Protein AF-A0ABD2E191-F1 (afdb_monomer_lite)

Organism: Daubentonia madagascariensis (NCBI:txid31869)

Sequence (82 aa):
MAMHNKAAPPQIPDTRRELAELVKRKQELAETLANLERQIYAFEGSYLEDTQMYGNIIRGWDRYLTNQKIDLKLNKKPRADY

pLDDT: mean 82.56, std 17.09, range [44.81, 98.75]

Foldseek 3Di:
DDDPDPDDPPDDPPVVVVVVVVVVVVVVVVVVVVVVVVVVVVVVVVVCVVCVQQDDPVGDRVNVVVVVVVVVVVVPDPPPDD

InterPro domains:
  IPR015418 Chromatin modification-related protein Eaf6 [PF09340] (18-69)
  IPR015418 Chromatin modification-related protein Eaf6 [PTHR13476] (1-70)

Radius of gyration: 33.73 Å; chains: 1; bounding box: 54×22×114 Å

Secondary structure (DSSP, 8-state):
------PPPP----HHHHHHHHHHHHHHHHHHHHHHHHHHHHHHHHHHHHTTTT-BTTTBSHHHHHHHHHHHHHTTS-----

Structure (mmCIF, N/CA/C/O backbone):
data_AF-A0ABD2E191-F1
#
_entry.id   AF-A0ABD2E191-F1
#
loop_
_atom_site.group_PDB
_atom_site.id
_atom_site.type_symbol
_atom_site.label_atom_id
_atom_site.label_alt_id
_atom_site.label_comp_id
_atom_site.label_asym_id
_atom_site.label_entity_id
_atom_site.label_seq_id
_atom_site.pdbx_PDB_ins_code
_atom_site.Cartn_x
_atom_site.Cartn_y
_atom_site.Cartn_z
_atom_site.occupancy
_atom_site.B_iso_or_equiv
_atom_site.auth_seq_id
_atom_site.auth_comp_id
_atom_site.auth_asym_id
_atom_site.auth_atom_id
_atom_site.pdbx_PDB_model_num
ATOM 1 N N . MET A 1 1 ? -12.485 -4.357 71.340 1.00 46.31 1 MET A N 1
ATOM 2 C CA . MET A 1 1 ? -12.767 -5.203 70.153 1.00 46.31 1 MET A CA 1
ATOM 3 C C . MET A 1 1 ? -14.195 -4.888 69.727 1.00 46.31 1 MET A C 1
ATOM 5 O O . MET A 1 1 ? -15.038 -4.874 70.602 1.00 46.31 1 MET A O 1
ATOM 9 N N . ALA A 1 2 ? -14.551 -4.534 68.496 1.00 44.81 2 ALA A N 1
ATOM 10 C CA . ALA A 1 2 ? -13.907 -4.730 67.206 1.00 44.81 2 ALA A CA 1
ATOM 11 C C . ALA A 1 2 ? -14.284 -3.581 66.245 1.00 44.81 2 ALA A C 1
ATOM 13 O O . ALA A 1 2 ? -15.417 -3.101 66.249 1.00 44.81 2 ALA A O 1
ATOM 14 N N . MET A 1 3 ? -13.322 -3.162 65.421 1.00 49.38 3 MET A N 1
ATOM 15 C CA . MET A 1 3 ? -13.524 -2.242 64.301 1.00 49.38 3 MET A CA 1
ATOM 16 C C . MET A 1 3 ? -14.139 -3.038 63.142 1.00 49.38 3 MET A C 1
ATOM 18 O O . MET A 1 3 ? -13.514 -3.968 62.637 1.00 49.38 3 MET A O 1
ATOM 22 N N . HIS A 1 4 ? -15.361 -2.705 62.729 1.00 52.00 4 HIS A N 1
ATOM 23 C CA . HIS A 1 4 ? -15.976 -3.302 61.544 1.00 52.00 4 HIS A CA 1
ATOM 24 C C . HIS A 1 4 ? -15.396 -2.645 60.290 1.00 52.00 4 HIS A C 1
ATOM 26 O O . HIS A 1 4 ? -15.829 -1.571 59.876 1.00 52.00 4 HIS A O 1
ATOM 32 N N . ASN A 1 5 ? -14.402 -3.297 59.692 1.00 55.06 5 ASN A N 1
ATOM 33 C CA . ASN A 1 5 ? -13.837 -2.895 58.412 1.00 55.06 5 ASN A CA 1
ATOM 34 C C . ASN A 1 5 ? -14.807 -3.335 57.298 1.00 55.06 5 ASN A C 1
ATOM 36 O O . ASN A 1 5 ? -14.813 -4.497 56.893 1.00 55.06 5 ASN A O 1
ATOM 40 N N . LYS A 1 6 ? -15.683 -2.434 56.835 1.00 54.44 6 LYS A N 1
ATOM 41 C CA . LYS A 1 6 ? -16.487 -2.674 55.626 1.00 54.44 6 LYS A CA 1
ATOM 42 C C . LYS A 1 6 ? -15.541 -2.682 54.424 1.00 54.44 6 LYS A C 1
ATOM 44 O O . LYS A 1 6 ? -15.066 -1.630 54.010 1.00 54.44 6 LYS A O 1
ATOM 49 N N . ALA A 1 7 ? -15.265 -3.865 53.881 1.00 60.50 7 ALA A N 1
ATOM 50 C CA . ALA A 1 7 ? -14.587 -4.000 52.600 1.00 60.50 7 ALA A CA 1
ATOM 51 C C . ALA A 1 7 ? -15.416 -3.297 51.511 1.00 60.50 7 ALA A C 1
ATOM 53 O O . ALA A 1 7 ? -16.623 -3.525 51.400 1.00 60.50 7 ALA A O 1
ATOM 54 N N . ALA A 1 8 ? -14.773 -2.415 50.744 1.00 59.53 8 ALA A N 1
ATOM 55 C CA . ALA A 1 8 ? -15.381 -1.787 49.579 1.00 59.53 8 ALA A CA 1
ATOM 56 C C . ALA A 1 8 ? -15.795 -2.874 48.566 1.00 59.53 8 ALA A C 1
ATOM 58 O O . ALA A 1 8 ? -15.058 -3.852 48.401 1.00 59.53 8 ALA A O 1
ATOM 59 N N . PRO A 1 9 ? -16.958 -2.743 47.902 1.00 59.59 9 PRO A N 1
ATOM 60 C CA . PRO A 1 9 ? -17.368 -3.701 46.884 1.00 59.59 9 PRO A CA 1
ATOM 61 C C . PRO A 1 9 ? -16.321 -3.756 45.757 1.00 59.59 9 PRO A C 1
ATOM 63 O O . PRO A 1 9 ? -15.699 -2.732 45.457 1.00 59.59 9 PRO A O 1
AT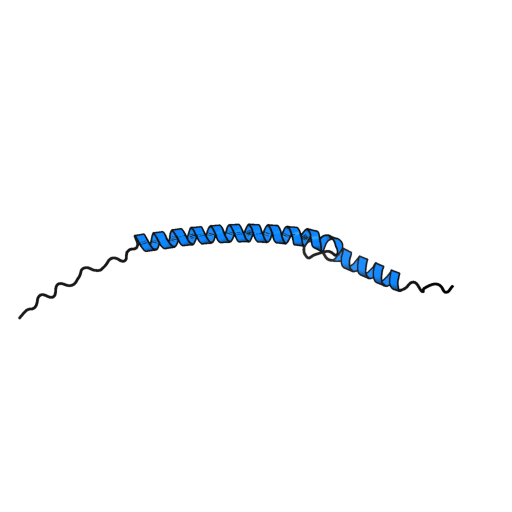OM 66 N N . PRO A 1 10 ? -16.105 -4.929 45.134 1.00 59.62 10 PRO A N 1
ATOM 67 C CA . PRO A 1 10 ? -15.188 -5.053 44.011 1.00 59.62 10 PRO A CA 1
ATOM 68 C C . PRO A 1 10 ? -15.648 -4.108 42.900 1.00 59.62 10 PRO A C 1
ATOM 70 O O . PRO A 1 10 ? -16.757 -4.239 42.383 1.00 59.62 10 PRO A O 1
ATOM 73 N N . GLN A 1 11 ? -14.806 -3.129 42.567 1.00 61.19 11 GLN A N 1
ATOM 74 C CA . GLN A 1 11 ? -15.032 -2.242 41.433 1.00 61.19 11 GLN A CA 1
ATOM 75 C C . GLN A 1 11 ? -15.002 -3.098 40.170 1.00 61.19 11 GLN A C 1
ATOM 77 O O . GLN A 1 11 ? -13.941 -3.550 39.743 1.00 61.19 11 GLN A O 1
ATOM 82 N N . ILE A 1 12 ? -16.179 -3.368 39.611 1.00 63.03 12 ILE A N 1
ATOM 83 C CA . ILE A 1 12 ? -16.318 -4.003 38.304 1.00 63.03 12 ILE A CA 1
ATOM 84 C C . ILE A 1 12 ? -15.629 -3.055 37.311 1.00 63.03 12 ILE A C 1
ATOM 86 O O . ILE A 1 12 ? -16.050 -1.898 37.221 1.00 63.03 12 ILE A O 1
ATOM 90 N N . PRO A 1 13 ? -14.562 -3.479 36.606 1.00 67.19 13 PRO A N 1
ATOM 91 C CA . PRO A 1 13 ? -13.942 -2.652 35.578 1.00 67.19 13 PRO A CA 1
ATOM 92 C C . PRO A 1 13 ? -15.017 -2.233 34.576 1.00 67.19 13 PRO A C 1
ATOM 94 O O . PRO A 1 13 ? -15.892 -3.038 34.248 1.00 67.19 13 PRO A O 1
ATOM 97 N N . ASP A 1 14 ? -14.985 -0.984 34.111 1.00 78.62 14 ASP A N 1
ATOM 98 C CA . ASP A 1 14 ? -15.980 -0.444 33.179 1.00 78.62 14 ASP A CA 1
ATOM 99 C C . ASP A 1 14 ? -15.791 -1.042 31.770 1.00 78.62 14 ASP A C 1
ATOM 101 O O . ASP A 1 14 ? -15.348 -0.399 30.820 1.00 78.62 14 ASP A O 1
ATOM 105 N N . THR A 1 15 ? -16.104 -2.330 31.652 1.00 87.44 15 THR A N 1
ATOM 106 C CA . THR A 1 15 ? -15.977 -3.169 30.452 1.00 87.44 15 THR A CA 1
ATOM 107 C C . THR A 1 15 ? -16.768 -2.621 29.268 1.00 87.44 15 THR A C 1
ATOM 109 O O . THR A 1 15 ? -16.433 -2.893 28.117 1.00 87.44 15 THR A O 1
ATOM 112 N N . ARG A 1 16 ? -17.800 -1.805 29.520 1.00 88.38 16 ARG A N 1
ATOM 113 C CA . ARG A 1 16 ? -18.548 -1.104 28.468 1.00 88.38 16 ARG A CA 1
ATOM 114 C C . ARG A 1 16 ? -17.702 -0.032 27.798 1.00 88.38 16 ARG A C 1
ATOM 116 O O . ARG A 1 16 ? -17.753 0.099 26.577 1.00 88.38 16 ARG A O 1
ATOM 123 N N . ARG A 1 17 ? -16.921 0.712 28.581 1.00 91.94 17 ARG A N 1
ATOM 124 C CA . ARG A 1 17 ? -15.992 1.712 28.057 1.00 91.94 17 ARG A CA 1
ATOM 125 C C . ARG A 1 17 ? -14.869 1.057 27.258 1.00 91.94 17 ARG A C 1
ATOM 127 O O . ARG A 1 17 ? -14.599 1.492 26.144 1.00 91.94 17 ARG A O 1
ATOM 134 N N . GLU A 1 18 ? -14.279 -0.012 27.784 1.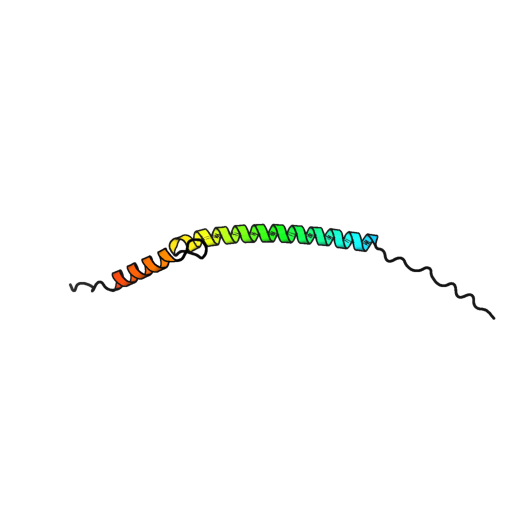00 92.50 18 GLU A N 1
ATOM 135 C CA . GLU A 1 18 ? -13.233 -0.764 27.081 1.00 92.50 18 GLU A CA 1
ATOM 136 C C . GLU A 1 18 ? -13.742 -1.327 25.745 1.00 92.50 18 GLU A C 1
ATOM 138 O O . GLU A 1 18 ? -13.098 -1.165 24.708 1.00 92.50 18 GLU A O 1
ATOM 143 N N . LEU A 1 19 ? -14.946 -1.908 25.730 1.00 93.88 19 LEU A N 1
ATOM 144 C CA . LEU A 1 19 ? -15.571 -2.382 24.497 1.00 93.88 19 LEU A CA 1
ATOM 145 C C . LEU A 1 19 ? -15.767 -1.247 23.481 1.00 93.88 19 LEU A C 1
ATOM 147 O O . LEU A 1 19 ? -15.495 -1.436 22.296 1.00 93.88 19 LEU A O 1
ATOM 151 N N . ALA A 1 20 ? -16.218 -0.072 23.925 1.00 95.69 20 ALA A N 1
ATOM 152 C CA . ALA A 1 20 ? -16.394 1.082 23.047 1.00 95.69 20 ALA A CA 1
ATOM 153 C C . ALA A 1 20 ? -15.061 1.552 22.438 1.00 95.69 20 ALA A C 1
ATOM 155 O O . ALA A 1 20 ? -14.996 1.833 21.239 1.00 95.69 20 ALA A O 1
ATOM 156 N N . GLU A 1 21 ? -13.988 1.582 23.232 1.00 96.50 21 GLU A N 1
ATOM 157 C CA . GLU A 1 21 ? -12.638 1.920 22.765 1.00 96.50 21 GLU A CA 1
ATOM 158 C C . GLU A 1 21 ? -12.121 0.893 21.742 1.00 96.50 21 GLU A C 1
ATOM 160 O O . GLU A 1 21 ? -11.596 1.274 20.692 1.00 96.50 21 GLU A O 1
ATOM 165 N N . LEU A 1 22 ? -12.342 -0.405 21.980 1.00 97.50 22 LEU A N 1
ATOM 166 C CA . LEU A 1 22 ? -11.969 -1.471 21.044 1.00 97.50 22 LEU A CA 1
ATOM 167 C C . LEU A 1 22 ? -12.739 -1.390 19.721 1.00 97.50 22 LEU A C 1
ATOM 169 O O . LEU A 1 22 ? -12.147 -1.555 18.651 1.00 97.50 22 LEU A O 1
ATOM 173 N N . VAL A 1 23 ? -14.044 -1.114 19.768 1.00 98.00 23 VAL A N 1
ATOM 174 C CA . VAL A 1 23 ? -14.869 -0.946 18.562 1.00 98.00 23 VAL A CA 1
ATOM 175 C C . VAL A 1 23 ? -14.399 0.258 17.750 1.00 98.00 23 VAL A C 1
ATOM 177 O O . VAL A 1 23 ? -14.241 0.137 16.534 1.00 98.00 23 VAL A O 1
ATOM 180 N N . LYS A 1 24 ? -14.107 1.383 18.410 1.00 98.19 24 LYS A N 1
ATOM 181 C CA . LYS A 1 24 ? -13.561 2.573 17.751 1.00 98.19 24 LYS A CA 1
ATOM 182 C C . LYS A 1 24 ? -12.226 2.265 17.069 1.00 98.19 24 LYS A C 1
ATOM 184 O O . LYS A 1 24 ? -12.066 2.529 15.881 1.00 98.19 24 LYS A O 1
ATOM 189 N N . ARG A 1 25 ? -11.302 1.613 17.779 1.00 98.25 25 ARG A N 1
ATOM 190 C CA . ARG A 1 25 ? -9.995 1.231 17.224 1.00 98.25 25 ARG A CA 1
ATOM 191 C C . ARG A 1 25 ? -10.124 0.281 16.032 1.00 98.25 25 ARG A C 1
ATOM 193 O O . ARG A 1 25 ? -9.372 0.393 15.069 1.00 98.25 25 ARG A O 1
ATOM 200 N N . LYS A 1 26 ? -11.086 -0.646 16.068 1.00 98.25 26 LYS A N 1
ATOM 201 C CA . LYS A 1 26 ? -11.383 -1.528 14.931 1.00 98.25 26 LYS A CA 1
ATOM 202 C C . LYS A 1 26 ? -11.826 -0.730 13.699 1.00 98.25 26 LYS A C 1
ATOM 204 O O . LYS A 1 26 ? -11.404 -1.063 12.595 1.00 98.25 26 LYS A O 1
ATOM 209 N N . GLN A 1 27 ? -12.667 0.290 13.876 1.00 98.56 27 GLN A N 1
ATOM 210 C CA . GLN A 1 27 ? -13.122 1.150 12.778 1.00 98.56 27 GLN A CA 1
ATOM 211 C C . GLN A 1 27 ? -11.960 1.951 12.178 1.00 98.56 27 GLN A C 1
ATOM 213 O O . GLN A 1 27 ? -11.751 1.893 10.970 1.00 98.56 27 GLN A O 1
ATOM 218 N N . GLU A 1 28 ? -11.140 2.587 13.016 1.00 98.56 28 GLU A N 1
ATOM 219 C CA . GLU A 1 28 ? -9.952 3.339 12.579 1.00 98.56 28 GLU A CA 1
ATOM 220 C C . GLU A 1 28 ? -8.961 2.456 11.796 1.00 98.56 28 GLU A C 1
ATOM 222 O O . GLU A 1 28 ? -8.408 2.867 10.771 1.00 98.56 28 GLU A O 1
ATOM 227 N N . LEU A 1 29 ? -8.756 1.209 12.240 1.00 98.56 29 LEU A N 1
ATOM 228 C CA . LEU A 1 29 ? -7.912 0.243 11.532 1.00 98.56 29 LEU A CA 1
ATOM 229 C C . LEU A 1 29 ? -8.496 -0.150 10.173 1.00 98.56 29 LEU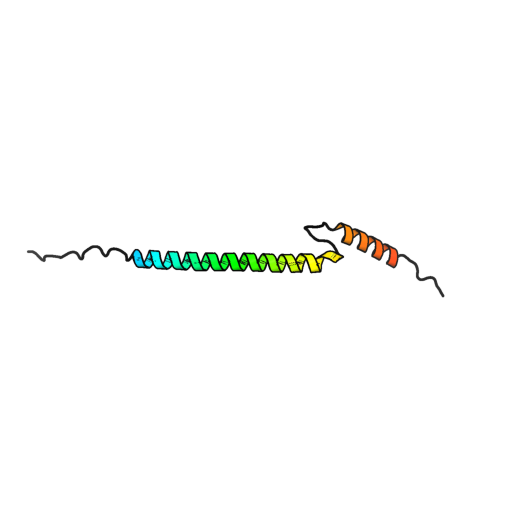 A C 1
ATOM 231 O O . LEU A 1 29 ? -7.748 -0.245 9.202 1.00 98.56 29 LEU A O 1
ATOM 235 N N . ALA A 1 30 ? -9.811 -0.356 10.085 1.00 98.56 30 ALA A N 1
ATOM 236 C CA . ALA A 1 30 ? -10.470 -0.675 8.822 1.00 98.56 30 ALA A CA 1
ATOM 237 C C . ALA A 1 30 ? -10.360 0.483 7.814 1.00 98.56 30 ALA A C 1
ATOM 239 O O . ALA A 1 30 ? -10.075 0.255 6.640 1.00 98.56 30 ALA A O 1
ATOM 240 N N . GLU A 1 31 ? -10.514 1.726 8.273 1.00 98.62 31 GLU A N 1
ATOM 241 C CA . GLU A 1 31 ? -10.320 2.917 7.440 1.00 98.62 31 GLU A CA 1
ATOM 242 C C . GLU A 1 31 ? -8.869 3.054 6.969 1.00 98.62 31 GLU A C 1
ATOM 244 O O . GLU A 1 31 ? -8.616 3.326 5.793 1.00 98.62 31 GLU A O 1
ATOM 249 N N . THR A 1 32 ? -7.911 2.821 7.869 1.00 98.56 32 THR A N 1
ATOM 250 C CA . THR A 1 32 ? -6.479 2.842 7.543 1.00 98.56 32 THR A CA 1
ATOM 251 C C . THR A 1 32 ? -6.142 1.791 6.489 1.00 98.56 32 THR A C 1
ATOM 253 O O . THR A 1 32 ? -5.452 2.104 5.521 1.00 98.56 32 THR A O 1
ATOM 256 N N . LEU A 1 33 ? -6.665 0.570 6.628 1.00 98.75 33 LEU A N 1
ATOM 257 C CA . LEU A 1 33 ? -6.460 -0.500 5.655 1.00 98.75 33 LEU A CA 1
ATOM 258 C C . LEU A 1 33 ? -7.024 -0.121 4.281 1.00 98.75 33 LEU A C 1
ATOM 260 O O . LEU A 1 33 ? -6.299 -0.178 3.292 1.00 98.75 33 LEU A O 1
ATOM 264 N N . ALA A 1 34 ? -8.266 0.364 4.228 1.00 98.69 34 ALA A N 1
ATOM 265 C CA . ALA A 1 34 ? -8.885 0.795 2.974 1.00 98.69 34 ALA A CA 1
ATOM 266 C C . ALA A 1 34 ? -8.116 1.954 2.308 1.00 98.69 34 ALA A C 1
ATOM 268 O O . ALA A 1 34 ? -8.045 2.051 1.082 1.00 98.69 34 ALA A O 1
ATOM 269 N N . ASN A 1 35 ? -7.530 2.854 3.104 1.00 98.62 35 ASN A N 1
ATOM 270 C CA . ASN A 1 35 ? -6.663 3.916 2.598 1.00 98.62 35 ASN A CA 1
ATOM 271 C C . ASN A 1 35 ? -5.351 3.368 2.029 1.00 98.62 35 ASN A C 1
ATOM 273 O O . ASN A 1 35 ? -4.930 3.823 0.966 1.00 98.62 35 ASN A O 1
ATOM 277 N N . LEU A 1 36 ? -4.723 2.400 2.700 1.00 98.75 36 LEU A N 1
ATOM 278 C CA . LEU A 1 36 ? -3.502 1.755 2.214 1.00 98.75 36 LEU A CA 1
ATOM 279 C C . LEU A 1 36 ? -3.746 1.008 0.902 1.00 98.75 36 LEU A C 1
ATOM 281 O O . LEU A 1 36 ? -2.971 1.172 -0.032 1.00 98.75 36 LEU A O 1
ATOM 285 N N . GLU A 1 37 ? -4.844 0.263 0.789 1.00 98.75 37 GLU A N 1
ATOM 286 C CA . GLU A 1 37 ? -5.218 -0.435 -0.447 1.00 98.75 37 GLU A CA 1
ATOM 287 C C . GLU A 1 37 ? -5.395 0.541 -1.619 1.00 98.75 37 GLU A C 1
ATOM 289 O O . GLU A 1 37 ? -4.858 0.318 -2.704 1.00 98.75 37 GLU A O 1
ATOM 294 N N . ARG A 1 38 ? -6.074 1.675 -1.392 1.00 98.69 38 ARG A N 1
ATOM 295 C CA . ARG A 1 38 ? -6.207 2.736 -2.405 1.00 98.69 38 ARG A CA 1
ATOM 296 C C . ARG A 1 38 ? -4.863 3.339 -2.808 1.00 98.69 38 ARG A C 1
ATOM 298 O O . ARG A 1 38 ? -4.655 3.615 -3.987 1.00 98.69 38 ARG A O 1
ATOM 305 N N . GLN A 1 39 ? -3.969 3.563 -1.847 1.00 98.75 39 GLN A N 1
ATOM 306 C CA . GLN A 1 39 ? -2.635 4.098 -2.123 1.00 98.75 39 GLN A CA 1
ATOM 307 C C . GLN A 1 39 ? -1.793 3.109 -2.924 1.00 98.75 39 GLN A C 1
ATOM 309 O O . GLN A 1 39 ? -1.183 3.516 -3.906 1.00 98.75 39 GLN A O 1
ATOM 314 N N . ILE A 1 40 ? -1.794 1.826 -2.548 1.00 98.75 40 ILE A N 1
ATOM 315 C CA . ILE A 1 40 ? -1.096 0.764 -3.282 1.00 98.75 40 ILE A CA 1
ATOM 316 C C . ILE A 1 40 ? -1.593 0.726 -4.723 1.00 98.75 40 ILE A C 1
ATOM 318 O O . ILE A 1 40 ? -0.781 0.819 -5.633 1.00 98.75 40 ILE A O 1
ATOM 322 N N . TYR A 1 41 ? -2.910 0.709 -4.935 1.00 98.69 41 TYR A N 1
ATOM 323 C CA . TYR A 1 41 ? -3.485 0.721 -6.278 1.00 98.69 41 TYR A CA 1
ATOM 324 C C . TYR A 1 41 ? -3.027 1.934 -7.106 1.00 98.69 41 TYR A C 1
ATOM 326 O O . TYR A 1 41 ? -2.639 1.792 -8.265 1.00 98.69 41 TYR A O 1
ATOM 334 N N . ALA A 1 42 ? -3.038 3.132 -6.513 1.00 98.56 42 ALA A N 1
ATOM 335 C CA . ALA A 1 42 ? -2.576 4.340 -7.191 1.00 98.56 42 ALA A CA 1
ATOM 336 C C . ALA A 1 42 ? -1.076 4.269 -7.535 1.00 98.56 42 ALA A C 1
ATOM 338 O O . ALA A 1 42 ? -0.694 4.566 -8.667 1.00 98.56 42 ALA A O 1
ATOM 339 N N . PHE A 1 43 ? -0.238 3.831 -6.589 1.00 98.69 43 PHE A N 1
ATOM 340 C CA . PHE A 1 43 ? 1.200 3.659 -6.802 1.00 98.69 43 PHE A CA 1
ATOM 341 C C . PHE A 1 43 ? 1.509 2.607 -7.864 1.00 98.69 43 PHE A C 1
ATOM 343 O O . PHE A 1 43 ? 2.370 2.834 -8.709 1.00 98.69 43 PHE A O 1
ATOM 350 N N . GLU A 1 44 ? 0.811 1.474 -7.842 1.00 98.06 44 GLU A N 1
ATOM 351 C CA . GLU A 1 44 ? 0.948 0.422 -8.848 1.00 98.06 44 GLU A CA 1
ATOM 352 C C . GLU A 1 44 ? 0.559 0.934 -10.2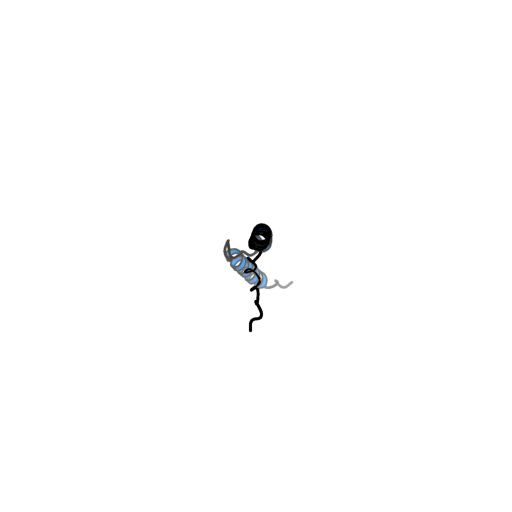37 1.00 98.06 44 GLU A C 1
ATOM 354 O O . GLU A 1 44 ? 1.263 0.653 -11.207 1.00 98.06 44 GLU A O 1
ATOM 359 N N . GLY A 1 45 ? -0.503 1.741 -10.334 1.00 97.69 45 GLY A N 1
ATOM 360 C CA . GLY A 1 45 ? -0.903 2.406 -11.573 1.00 97.69 45 GLY A CA 1
ATOM 361 C C . GLY A 1 45 ? 0.211 3.280 -12.151 1.00 97.69 45 GLY A C 1
ATOM 362 O O . GLY A 1 45 ? 0.651 3.041 -13.277 1.00 97.69 45 GLY A O 1
ATOM 363 N N . SER A 1 46 ? 0.717 4.235 -11.363 1.00 98.00 46 SER A N 1
ATOM 364 C CA . SER A 1 46 ? 1.818 5.114 -11.785 1.00 98.00 46 SER A CA 1
ATOM 365 C C . SER A 1 46 ? 3.089 4.330 -12.111 1.00 98.00 46 SER A C 1
ATOM 367 O O . SER A 1 46 ? 3.712 4.564 -13.141 1.00 98.00 46 SER A O 1
ATOM 369 N N . TYR A 1 47 ? 3.445 3.331 -11.297 1.00 98.19 47 TYR A N 1
ATOM 370 C CA . TYR A 1 47 ? 4.611 2.486 -11.548 1.00 98.19 47 TYR A CA 1
ATOM 371 C C . TYR A 1 47 ? 4.524 1.782 -12.906 1.00 98.19 47 TYR A C 1
ATOM 373 O O . TYR A 1 47 ? 5.504 1.758 -13.653 1.00 98.19 47 TYR A O 1
ATOM 381 N N . LEU A 1 48 ? 3.372 1.201 -13.249 1.00 96.69 48 LEU A N 1
ATOM 382 C CA . LEU A 1 48 ? 3.202 0.492 -14.517 1.00 96.69 48 LEU A CA 1
ATOM 383 C C . LEU A 1 48 ? 3.253 1.424 -15.729 1.00 96.69 48 LEU A C 1
ATOM 385 O O . LEU A 1 48 ? 3.789 1.018 -16.763 1.00 96.69 48 LEU A O 1
ATOM 389 N N . GLU A 1 49 ? 2.718 2.637 -15.605 1.00 96.31 49 GLU A N 1
ATOM 390 C CA . GLU A 1 49 ? 2.763 3.659 -16.652 1.00 96.31 49 GLU A CA 1
ATOM 391 C C . GLU A 1 49 ? 4.199 4.154 -16.877 1.00 96.31 49 GLU A C 1
ATOM 393 O O . GLU A 1 49 ? 4.726 4.040 -17.988 1.00 96.31 49 GLU A O 1
ATOM 398 N N . ASP A 1 50 ? 4.876 4.579 -15.809 1.00 96.25 50 ASP A N 1
ATOM 399 C CA . ASP A 1 50 ? 6.217 5.171 -15.862 1.00 96.25 50 ASP A CA 1
ATOM 400 C C . ASP A 1 50 ? 7.280 4.176 -16.353 1.00 96.25 50 ASP A C 1
ATOM 402 O O . ASP A 1 50 ? 8.222 4.527 -17.069 1.00 96.25 50 ASP A O 1
ATOM 406 N N . THR A 1 51 ? 7.138 2.898 -15.992 1.00 94.94 51 THR A N 1
ATOM 407 C CA . THR A 1 51 ? 8.131 1.862 -16.321 1.00 94.94 51 THR A CA 1
ATOM 408 C C . THR A 1 51 ? 7.858 1.134 -17.639 1.00 94.94 51 THR A C 1
ATOM 410 O O . THR A 1 51 ? 8.682 0.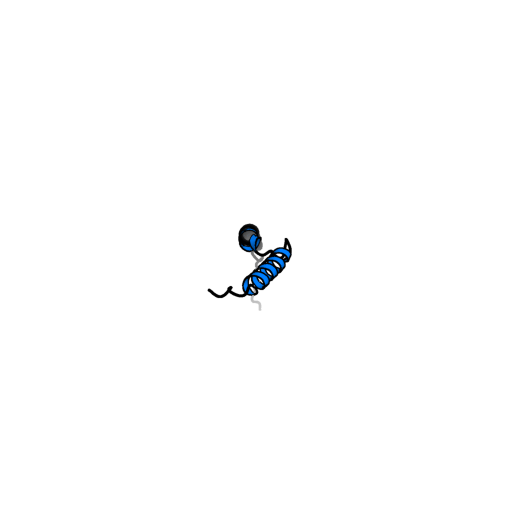329 -18.084 1.00 94.94 51 THR A O 1
ATOM 413 N N . GLN A 1 52 ? 6.747 1.423 -18.326 1.00 92.25 52 GLN A N 1
ATOM 414 C CA . GLN A 1 52 ? 6.331 0.711 -19.543 1.00 92.25 52 GLN A CA 1
ATOM 415 C C . GLN A 1 52 ? 7.396 0.702 -20.655 1.00 92.25 52 GLN A C 1
ATOM 417 O O . GLN A 1 52 ? 7.501 -0.272 -21.410 1.00 92.25 52 GLN A O 1
ATOM 422 N N . MET A 1 53 ? 8.168 1.783 -20.781 1.00 88.69 53 MET A N 1
ATOM 423 C CA . MET A 1 53 ? 9.150 1.975 -21.856 1.00 88.69 53 MET A CA 1
ATOM 424 C C . MET A 1 53 ? 10.365 1.049 -21.730 1.00 88.69 53 MET A C 1
ATOM 426 O O . MET A 1 53 ? 10.877 0.557 -22.736 1.00 88.69 53 MET A O 1
ATOM 430 N N . TYR A 1 54 ? 10.809 0.791 -20.502 1.00 88.19 54 TYR A N 1
ATOM 431 C CA . TYR A 1 54 ? 12.005 -0.004 -20.224 1.00 88.19 54 TYR A CA 1
ATOM 432 C C . TYR A 1 54 ? 11.646 -1.457 -19.887 1.00 88.19 54 TYR A C 1
ATOM 434 O O . TYR A 1 54 ? 12.408 -2.371 -20.184 1.00 88.19 54 TYR A O 1
ATOM 442 N N . GLY A 1 55 ? 10.452 -1.699 -19.353 1.00 92.88 55 GLY A N 1
ATOM 443 C CA . GLY A 1 55 ? 10.074 -2.980 -18.765 1.00 92.88 55 GLY A CA 1
ATOM 444 C C . GLY A 1 55 ? 10.028 -2.879 -17.244 1.00 92.88 55 GLY A C 1
ATOM 445 O O . GLY A 1 55 ? 10.474 -1.893 -16.661 1.00 92.88 55 GLY A O 1
ATOM 446 N N . ASN A 1 56 ? 9.426 -3.878 -16.606 1.00 95.25 56 ASN A N 1
ATOM 447 C CA . ASN A 1 56 ? 9.205 -3.897 -15.162 1.00 95.25 56 ASN A CA 1
ATOM 448 C C . ASN A 1 56 ? 8.994 -5.320 -14.647 1.00 95.25 56 ASN A C 1
ATOM 450 O O . ASN A 1 56 ? 8.958 -6.273 -15.422 1.00 95.25 56 ASN A O 1
ATOM 454 N N . ILE A 1 57 ? 8.831 -5.469 -13.332 1.00 95.69 57 ILE A N 1
ATOM 455 C CA . ILE A 1 57 ? 8.680 -6.782 -12.691 1.00 95.69 57 ILE A CA 1
ATOM 456 C C . ILE A 1 57 ? 7.452 -7.570 -13.182 1.00 95.69 57 ILE A C 1
ATOM 458 O O . ILE A 1 57 ? 7.457 -8.794 -13.124 1.00 95.69 57 ILE A O 1
ATOM 462 N N . ILE A 1 58 ? 6.427 -6.888 -13.706 1.00 95.00 58 ILE A N 1
ATOM 463 C CA . ILE A 1 58 ? 5.190 -7.521 -14.184 1.00 95.00 58 ILE A CA 1
ATOM 464 C C . ILE A 1 58 ? 5.321 -7.996 -15.635 1.00 95.00 58 ILE A C 1
ATOM 466 O O . ILE A 1 58 ? 4.863 -9.084 -15.973 1.00 95.00 58 ILE A O 1
ATOM 470 N N . ARG A 1 59 ? 5.934 -7.191 -16.511 1.00 91.44 59 ARG A N 1
ATOM 471 C CA . ARG A 1 59 ? 6.058 -7.490 -17.954 1.00 91.44 59 ARG A CA 1
ATOM 472 C C . ARG A 1 59 ? 7.406 -8.093 -18.353 1.00 91.44 59 ARG A C 1
ATOM 474 O O . ARG A 1 59 ? 7.549 -8.536 -19.487 1.00 91.44 59 ARG A O 1
ATOM 481 N N . GLY A 1 60 ? 8.379 -8.094 -17.449 1.00 91.19 60 GLY A N 1
ATOM 482 C CA . GLY A 1 60 ? 9.763 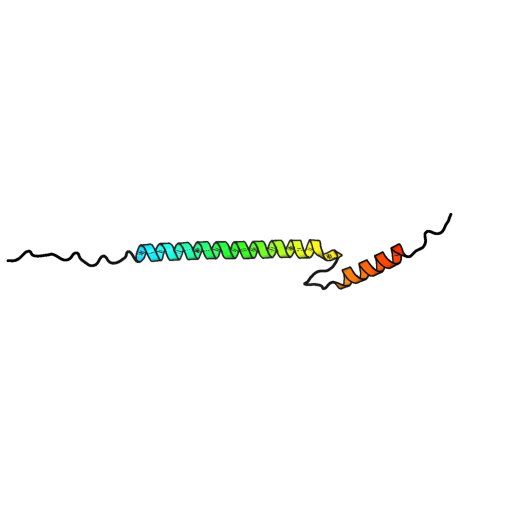-8.457 -17.730 1.00 91.19 60 GLY A CA 1
ATOM 483 C C . GLY A 1 60 ? 10.598 -7.292 -18.274 1.00 91.19 60 GLY A C 1
ATOM 484 O O . GLY A 1 60 ? 10.099 -6.201 -18.561 1.00 91.19 60 GLY A O 1
ATOM 485 N N . TRP A 1 61 ? 11.903 -7.541 -18.414 1.00 93.19 61 TRP A N 1
ATOM 486 C CA . TRP A 1 61 ? 12.926 -6.549 -18.783 1.00 93.19 61 TRP A CA 1
ATOM 487 C C . TRP A 1 61 ? 13.447 -6.710 -20.221 1.00 93.19 61 TRP A C 1
ATOM 489 O O . TRP A 1 61 ? 14.488 -6.158 -20.578 1.00 93.19 61 TRP A O 1
ATOM 499 N N . ASP A 1 62 ? 12.745 -7.461 -21.073 1.00 85.31 62 ASP A N 1
ATOM 500 C CA . ASP A 1 62 ? 13.210 -7.763 -22.435 1.00 85.31 62 ASP A CA 1
ATOM 501 C C . ASP A 1 62 ? 13.427 -6.497 -23.272 1.00 85.31 62 ASP A C 1
ATOM 503 O O . ASP A 1 62 ? 14.416 -6.387 -24.000 1.00 85.31 62 ASP A O 1
ATOM 507 N N . ARG A 1 63 ? 12.541 -5.504 -23.110 1.00 82.31 63 ARG A N 1
ATOM 508 C CA . ARG A 1 63 ? 12.628 -4.210 -23.804 1.00 82.31 63 ARG A CA 1
ATOM 509 C C . ARG A 1 63 ? 13.860 -3.409 -23.395 1.00 82.31 63 ARG A C 1
ATOM 511 O O . ARG A 1 63 ? 14.512 -2.814 -24.252 1.00 82.31 63 ARG A O 1
ATOM 518 N N . TYR A 1 64 ? 14.225 -3.443 -22.116 1.00 82.50 64 TYR A N 1
ATOM 519 C CA . TYR A 1 64 ? 15.449 -2.827 -21.614 1.00 82.50 64 TYR A CA 1
ATOM 520 C C . TYR A 1 64 ? 16.687 -3.447 -22.273 1.00 82.50 64 TYR A C 1
ATOM 522 O O . TYR A 1 64 ? 17.558 -2.728 -22.764 1.00 82.50 64 TYR A O 1
ATOM 530 N N . LEU A 1 65 ? 16.735 -4.780 -22.375 1.00 76.75 65 LEU A N 1
ATOM 531 C CA . LEU A 1 65 ? 17.846 -5.497 -23.010 1.00 76.75 65 LEU A CA 1
ATOM 532 C C . LEU A 1 65 ? 17.930 -5.233 -24.520 1.00 76.75 65 LEU A C 1
ATOM 534 O O . LEU A 1 65 ? 19.031 -5.145 -25.070 1.00 76.75 65 LEU A O 1
ATOM 538 N N . THR A 1 66 ? 16.797 -5.101 -25.216 1.00 74.69 66 THR A N 1
ATOM 539 C CA . THR A 1 66 ? 16.793 -4.734 -26.640 1.00 74.69 66 THR A CA 1
ATOM 540 C C . THR A 1 66 ? 17.212 -3.287 -26.861 1.00 74.69 66 THR A C 1
ATOM 542 O O . THR A 1 66 ? 18.002 -3.041 -27.770 1.00 74.69 66 THR A O 1
ATOM 545 N N . ASN A 1 67 ? 16.766 -2.354 -26.014 1.00 71.12 67 ASN A N 1
ATOM 546 C CA . ASN A 1 67 ? 17.152 -0.945 -26.101 1.00 71.12 67 ASN A CA 1
ATOM 547 C C . ASN A 1 67 ? 18.653 -0.772 -25.830 1.00 71.12 67 ASN A C 1
ATOM 549 O O . ASN A 1 67 ? 19.334 -0.146 -26.635 1.00 71.12 67 ASN A O 1
ATOM 553 N N . GLN A 1 68 ? 19.215 -1.458 -24.825 1.00 71.38 68 GLN A N 1
ATOM 554 C CA . GLN A 1 68 ? 20.671 -1.492 -24.625 1.00 71.38 68 GLN A CA 1
ATOM 555 C C . GLN A 1 68 ? 21.423 -2.016 -25.853 1.00 71.38 68 GLN A C 1
ATOM 557 O O . GLN A 1 68 ? 22.455 -1.469 -26.236 1.00 71.38 68 GLN A O 1
ATOM 562 N N . LYS A 1 69 ? 20.935 -3.087 -26.494 1.00 70.56 69 LYS A N 1
ATOM 563 C CA . LYS A 1 69 ? 21.566 -3.624 -27.712 1.00 70.56 69 LYS A CA 1
ATOM 564 C C . LYS A 1 69 ? 21.492 -2.635 -28.876 1.00 70.56 69 LYS A C 1
ATOM 566 O O . LYS A 1 69 ? 22.418 -2.613 -29.686 1.00 70.56 69 LYS A O 1
ATOM 571 N N . ILE A 1 70 ? 20.417 -1.855 -28.983 1.00 69.44 70 ILE A N 1
ATOM 572 C CA . ILE A 1 70 ? 20.268 -0.796 -29.988 1.00 69.44 70 ILE A CA 1
ATOM 573 C C . ILE A 1 70 ? 21.246 0.347 -29.693 1.00 69.44 70 ILE A C 1
ATOM 575 O O . ILE A 1 70 ? 22.009 0.707 -30.589 1.00 69.44 70 ILE A O 1
ATOM 579 N N . ASP A 1 71 ? 21.323 0.826 -28.452 1.00 69.88 71 ASP A N 1
ATOM 580 C CA . ASP A 1 71 ? 22.254 1.886 -28.037 1.00 69.88 71 ASP A CA 1
ATOM 581 C C . ASP A 1 71 ? 23.719 1.477 -28.255 1.00 69.88 71 ASP A C 1
ATOM 583 O O . ASP A 1 71 ? 24.513 2.220 -28.836 1.00 69.88 71 ASP A O 1
ATOM 587 N N . LEU A 1 72 ? 24.077 0.240 -27.891 1.00 69.44 72 LEU A N 1
ATOM 588 C CA . LEU A 1 72 ? 25.410 -0.324 -28.129 1.00 69.44 72 LEU A CA 1
ATOM 589 C C . LEU A 1 72 ? 25.745 -0.458 -29.621 1.00 69.44 72 LEU A C 1
ATOM 591 O O . LEU A 1 72 ? 26.916 -0.376 -29.988 1.00 69.44 72 LEU A O 1
ATOM 595 N N . LYS A 1 73 ? 24.756 -0.697 -30.492 1.00 68.88 73 LYS A N 1
ATOM 596 C CA . LYS A 1 73 ? 24.958 -0.747 -31.950 1.00 68.88 73 LYS A CA 1
ATOM 597 C C . LYS A 1 73 ? 25.046 0.651 -32.561 1.00 68.88 73 LYS A C 1
ATOM 599 O O . LYS A 1 73 ? 25.830 0.843 -33.488 1.00 68.88 73 LYS A O 1
ATOM 604 N N . LEU A 1 74 ? 24.281 1.614 -32.050 1.00 65.06 74 LEU A N 1
ATOM 605 C CA . LEU A 1 74 ? 24.295 3.000 -32.515 1.00 65.06 74 LEU A CA 1
ATOM 606 C C . LEU A 1 74 ? 25.628 3.682 -32.176 1.00 65.06 74 LEU A C 1
ATOM 608 O O . LEU A 1 74 ? 26.221 4.318 -33.043 1.00 65.06 74 LEU A O 1
ATOM 612 N N . ASN A 1 75 ? 26.161 3.431 -30.978 1.00 62.81 75 ASN A N 1
ATOM 613 C CA . ASN A 1 75 ? 27.462 3.943 -30.530 1.00 62.81 75 ASN A CA 1
ATOM 614 C C . ASN A 1 75 ? 28.673 3.283 -31.220 1.00 62.81 75 ASN A C 1
ATOM 616 O O . ASN A 1 75 ? 29.795 3.755 -31.063 1.00 62.81 75 ASN A O 1
ATOM 620 N N . LYS A 1 76 ? 28.470 2.196 -31.979 1.00 63.12 76 LYS A N 1
ATOM 621 C CA . LYS A 1 76 ? 29.525 1.487 -32.725 1.00 63.12 76 LYS A CA 1
ATOM 622 C C . LYS A 1 76 ? 29.604 1.857 -34.205 1.00 63.12 76 LYS A C 1
ATOM 624 O O . LYS A 1 76 ? 30.482 1.338 -34.890 1.00 63.12 76 LYS A O 1
ATOM 629 N N . LYS A 1 77 ? 28.723 2.719 -34.725 1.00 61.47 77 LYS A N 1
ATOM 630 C CA . LYS A 1 77 ? 28.913 3.259 -36.077 1.00 61.47 77 LYS A CA 1
ATOM 631 C C . LYS A 1 77 ? 30.075 4.258 -36.023 1.00 61.47 77 LYS A C 1
ATOM 633 O O . LYS A 1 77 ? 29.925 5.273 -35.341 1.00 61.47 77 LYS A O 1
ATOM 638 N N . PRO A 1 78 ? 31.220 4.007 -36.689 1.00 59.84 78 PRO A N 1
ATOM 639 C CA . PRO A 1 78 ? 32.242 5.034 -36.806 1.00 59.84 78 PRO A CA 1
ATOM 640 C C . PRO A 1 78 ? 31.591 6.234 -37.493 1.00 59.84 78 PRO A C 1
ATOM 642 O O . PRO A 1 78 ? 30.884 6.076 -38.492 1.00 59.84 78 PRO A O 1
ATOM 645 N N . ARG A 1 79 ? 31.765 7.425 -36.908 1.00 64.75 79 ARG A N 1
ATOM 646 C CA . ARG A 1 79 ? 31.533 8.678 -37.627 1.00 64.75 79 ARG A CA 1
ATOM 647 C C . ARG A 1 79 ? 32.374 8.568 -38.892 1.00 64.75 79 ARG A C 1
ATOM 649 O O . ARG A 1 79 ? 33.591 8.592 -38.774 1.00 64.75 79 ARG A O 1
ATOM 656 N N . ALA A 1 80 ? 31.719 8.368 -40.032 1.00 65.06 80 ALA A N 1
ATOM 657 C CA . ALA A 1 80 ? 32.360 8.480 -41.326 1.00 65.06 80 ALA A CA 1
ATOM 658 C C . ALA A 1 80 ? 32.843 9.930 -41.446 1.00 65.06 80 ALA A C 1
ATOM 660 O O . ALA A 1 80 ? 32.048 10.862 -41.573 1.00 65.06 80 ALA A O 1
ATOM 661 N N . ASP A 1 81 ? 34.131 10.074 -41.176 1.00 62.53 81 ASP A N 1
ATOM 662 C CA . ASP A 1 81 ? 35.098 10.982 -41.761 1.00 62.53 81 ASP A CA 1
ATOM 663 C C . ASP A 1 81 ? 34.553 11.737 -42.988 1.00 62.53 81 ASP A C 1
ATOM 665 O O . ASP A 1 81 ? 34.301 11.152 -44.041 1.00 62.53 81 ASP A O 1
ATOM 669 N N . TYR A 1 82 ? 34.376 13.050 -42.799 1.00 48.56 82 TYR A N 1
ATOM 670 C CA . TYR A 1 82 ? 34.310 14.079 -43.839 1.00 48.56 82 TYR A CA 1
ATOM 671 C C . TYR A 1 82 ? 35.556 14.952 -43.723 1.00 48.56 82 TYR A C 1
ATOM 673 O O . TYR A 1 82 ? 35.951 15.233 -42.564 1.00 48.56 82 TYR A O 1
#